Protein AF-A4GKM4-F1 (afdb_monomer_lite)

Structure (mmCIF, N/CA/C/O backbone):
data_AF-A4GKM4-F1
#
_entry.id   AF-A4GKM4-F1
#
loop_
_atom_site.group_PDB
_atom_site.id
_atom_site.type_symbol
_atom_site.label_atom_id
_atom_site.label_alt_id
_atom_site.label_comp_id
_atom_site.label_asym_id
_atom_site.label_entity_id
_atom_site.label_seq_id
_atom_site.pdbx_PDB_ins_code
_atom_site.Cartn_x
_atom_site.Cartn_y
_atom_site.Cartn_z
_atom_site.occupancy
_atom_site.B_iso_or_equiv
_atom_site.auth_seq_id
_atom_site.auth_comp_id
_atom_site.auth_asym_id
_atom_site.auth_atom_id
_atom_site.pdbx_PDB_model_num
ATOM 1 N N . ARG A 1 1 ? 5.066 -8.230 3.070 1.00 71.62 1 ARG A N 1
ATOM 2 C CA . ARG A 1 1 ? 4.816 -7.600 4.395 1.00 71.62 1 ARG A CA 1
ATOM 3 C C . ARG A 1 1 ? 4.628 -6.072 4.252 1.00 71.62 1 ARG A C 1
ATOM 5 O O . ARG A 1 1 ? 5.225 -5.314 4.994 1.00 71.62 1 ARG A O 1
ATOM 12 N N . TRP A 1 2 ? 3.802 -5.595 3.309 1.00 82.00 2 TRP A N 1
ATOM 13 C CA . TRP A 1 2 ? 3.754 -4.159 2.954 1.00 82.00 2 TRP A CA 1
ATOM 14 C C . TRP A 1 2 ? 2.746 -3.334 3.757 1.00 82.00 2 TRP A C 1
ATOM 16 O O . TRP A 1 2 ? 3.028 -2.185 4.077 1.00 82.00 2 TRP A O 1
ATOM 26 N N . LEU A 1 3 ? 1.615 -3.931 4.140 1.00 80.38 3 LEU A N 1
ATOM 27 C CA . LEU A 1 3 ? 0.591 -3.257 4.944 1.00 80.38 3 LEU A CA 1
ATOM 28 C C . LEU A 1 3 ? 1.132 -2.868 6.329 1.00 80.38 3 LEU A C 1
ATOM 30 O O . LEU A 1 3 ? 1.016 -1.727 6.753 1.00 80.38 3 LEU A O 1
ATOM 34 N N . LEU A 1 4 ? 1.830 -3.799 6.988 1.00 82.69 4 LEU A N 1
ATOM 35 C CA . LEU A 1 4 ? 2.405 -3.586 8.318 1.00 82.69 4 LEU A CA 1
ATOM 36 C C . LEU A 1 4 ? 3.493 -2.497 8.324 1.00 82.69 4 LEU A C 1
ATOM 38 O O . LEU A 1 4 ? 3.559 -1.698 9.254 1.00 82.69 4 LEU A O 1
ATOM 42 N N . GLU A 1 5 ? 4.346 -2.458 7.294 1.00 84.81 5 GLU A N 1
ATOM 43 C CA . GLU A 1 5 ? 5.361 -1.407 7.137 1.00 84.81 5 GLU A CA 1
ATOM 44 C C . GLU A 1 5 ? 4.723 -0.034 6.899 1.00 84.81 5 GLU A C 1
ATOM 46 O O . GLU A 1 5 ? 5.167 0.954 7.486 1.00 84.81 5 GLU A O 1
ATOM 51 N N . ALA A 1 6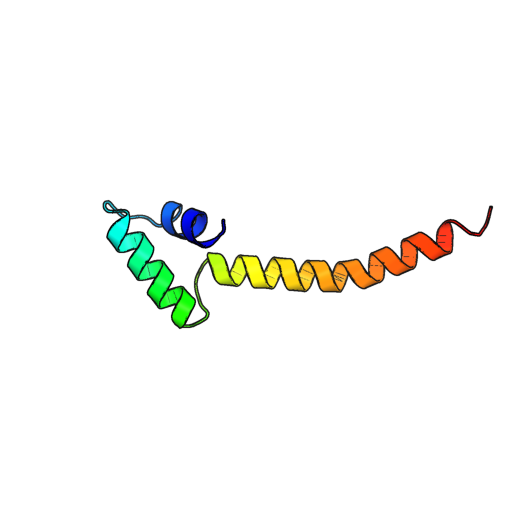 ? 3.676 0.030 6.070 1.00 83.69 6 ALA A N 1
ATOM 52 C CA . ALA A 1 6 ? 2.946 1.264 5.801 1.00 83.69 6 ALA A CA 1
ATOM 53 C C . ALA A 1 6 ? 2.262 1.796 7.071 1.00 83.69 6 ALA A C 1
ATOM 55 O O . ALA A 1 6 ? 2.435 2.964 7.418 1.00 83.69 6 ALA A O 1
ATOM 56 N N . SER A 1 7 ? 1.591 0.926 7.834 1.00 83.38 7 SER A N 1
ATOM 57 C CA . SER A 1 7 ? 0.954 1.301 9.101 1.00 83.38 7 SER A CA 1
ATOM 58 C C . SER A 1 7 ? 1.962 1.740 10.166 1.00 83.38 7 SER A C 1
ATOM 60 O O . SER A 1 7 ? 1.671 2.648 10.938 1.00 83.38 7 SER A O 1
ATOM 62 N N . ARG A 1 8 ? 3.168 1.153 10.207 1.00 84.44 8 ARG A N 1
ATOM 63 C CA . ARG A 1 8 ? 4.232 1.567 11.143 1.00 84.44 8 ARG A CA 1
ATOM 64 C C . ARG A 1 8 ? 4.825 2.935 10.817 1.00 84.44 8 ARG A C 1
ATOM 66 O O . ARG A 1 8 ? 5.181 3.659 11.739 1.00 84.44 8 ARG A O 1
ATOM 73 N N . LYS A 1 9 ? 4.921 3.290 9.533 1.00 84.19 9 LYS A N 1
ATOM 74 C CA . LYS A 1 9 ? 5.427 4.600 9.095 1.00 84.19 9 LYS A CA 1
ATOM 75 C C . LYS A 1 9 ? 4.446 5.749 9.345 1.00 84.19 9 LYS A C 1
ATOM 77 O O . LYS A 1 9 ? 4.865 6.900 9.276 1.00 84.19 9 LYS A O 1
ATOM 82 N N . ARG A 1 10 ? 3.166 5.475 9.638 1.00 78.38 10 ARG A N 1
ATOM 83 C CA . ARG A 1 10 ? 2.197 6.532 9.959 1.00 78.38 10 ARG A CA 1
ATOM 84 C C . ARG A 1 10 ? 2.442 7.150 11.345 1.00 78.38 10 ARG A C 1
ATOM 86 O O . ARG A 1 10 ? 2.633 6.410 12.322 1.00 78.38 10 ARG A O 1
ATOM 93 N N . PRO A 1 11 ? 2.348 8.488 11.463 1.00 78.50 11 PRO A N 1
ATOM 94 C CA . PRO A 1 11 ? 2.311 9.156 12.757 1.00 78.50 11 PRO A CA 1
ATOM 95 C C . PRO A 1 11 ? 1.005 8.816 13.494 1.00 78.50 11 PRO A C 1
ATOM 97 O O . PRO A 1 11 ? -0.057 8.702 12.887 1.00 78.50 11 PRO A O 1
ATOM 100 N N . GLY A 1 12 ? 1.095 8.601 14.806 1.00 77.44 12 GLY A N 1
ATOM 101 C CA . GLY A 1 12 ? -0.043 8.281 15.676 1.00 77.44 12 GLY A CA 1
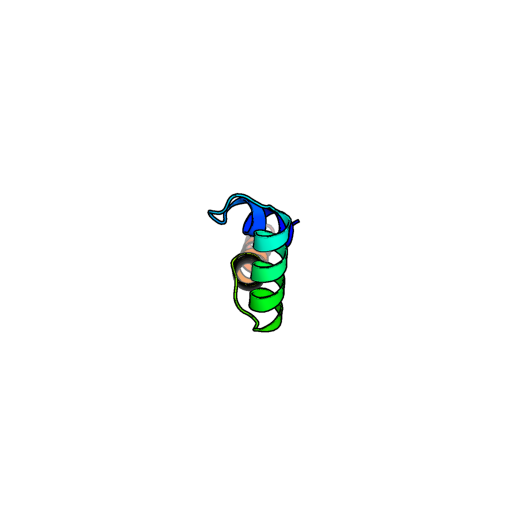ATOM 102 C C . GLY A 1 12 ? 0.378 7.452 16.891 1.00 77.44 12 GLY A C 1
ATOM 103 O O . GLY A 1 12 ? 1.397 6.761 16.842 1.00 77.44 12 GLY A O 1
ATOM 104 N N . GLN A 1 13 ? -0.398 7.499 17.974 1.00 76.31 13 GLN A N 1
ATOM 105 C CA . GLN A 1 13 ? -0.076 6.758 19.200 1.00 76.31 13 GLN A CA 1
ATOM 106 C C . GLN A 1 13 ? -0.463 5.278 19.117 1.00 76.31 13 GLN A C 1
ATOM 108 O O . GLN A 1 13 ? 0.350 4.418 19.439 1.00 76.31 13 GLN A O 1
ATOM 113 N N . ASN A 1 14 ? -1.668 4.959 18.629 1.00 89.31 14 ASN A N 1
ATOM 114 C CA . ASN A 1 14 ? -2.182 3.593 18.700 1.00 89.31 14 ASN A CA 1
ATOM 115 C C . ASN A 1 14 ? -2.065 2.838 17.365 1.00 89.31 14 ASN A C 1
ATOM 117 O O . ASN A 1 14 ? -2.545 3.306 16.330 1.00 89.31 14 ASN A O 1
ATOM 121 N N . MET A 1 15 ? -1.458 1.647 17.380 1.00 86.50 15 MET A N 1
ATOM 122 C CA . MET A 1 15 ? -1.244 0.833 16.172 1.00 86.50 15 MET A CA 1
ATOM 123 C C . MET A 1 15 ? -2.566 0.392 15.528 1.00 86.50 15 MET A C 1
ATOM 125 O O . MET A 1 15 ? -2.656 0.341 14.303 1.00 86.50 15 MET A O 1
ATOM 129 N N . ALA A 1 16 ? -3.602 0.141 16.335 1.00 87.56 16 ALA A N 1
ATOM 130 C CA . ALA A 1 16 ? -4.930 -0.230 15.847 1.00 87.56 16 ALA A CA 1
ATOM 131 C C . ALA A 1 16 ? -5.529 0.841 14.917 1.00 87.56 16 ALA A C 1
ATOM 133 O O . ALA A 1 16 ? -6.039 0.510 13.850 1.00 87.56 16 ALA A O 1
ATOM 134 N N . ILE A 1 17 ? -5.379 2.123 15.275 1.00 87.44 17 ILE A N 1
ATOM 135 C CA . ILE A 1 17 ? -5.882 3.261 14.487 1.00 87.44 17 ILE A CA 1
ATOM 136 C C . ILE A 1 17 ? -5.091 3.412 13.181 1.00 87.44 17 ILE A C 1
ATOM 138 O O . ILE A 1 17 ? -5.657 3.672 12.122 1.00 87.44 17 ILE A O 1
ATOM 142 N N . LYS A 1 18 ? -3.769 3.210 13.223 1.00 87.69 18 LYS A N 1
ATOM 143 C CA . LYS A 1 18 ? -2.934 3.262 12.012 1.00 87.69 18 LYS A CA 1
ATOM 144 C C . LYS A 1 18 ? -3.281 2.144 11.034 1.00 87.69 18 LYS A C 1
ATOM 146 O O . LYS A 1 18 ? -3.242 2.357 9.824 1.00 87.69 18 LYS A O 1
ATOM 151 N N . LEU A 1 19 ? -3.581 0.954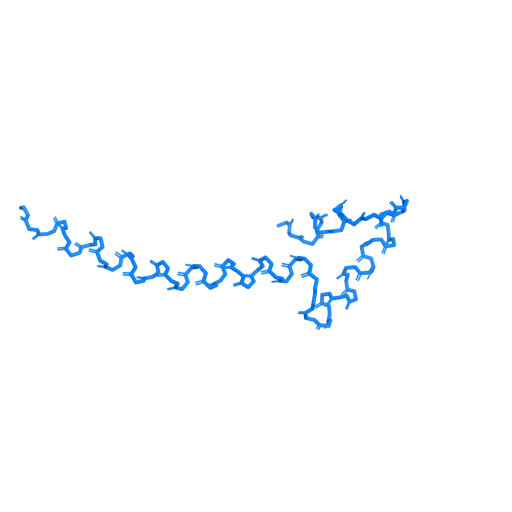 11.559 1.00 86.44 19 LEU A N 1
ATOM 152 C CA . LEU A 1 19 ? -3.923 -0.215 10.758 1.00 86.44 19 LEU A CA 1
ATOM 153 C C . LEU A 1 19 ? -5.302 -0.057 10.118 1.00 86.44 19 LEU A C 1
ATOM 155 O O . LEU A 1 19 ? -5.433 -0.294 8.923 1.00 86.44 19 LEU A O 1
ATOM 159 N N . SER A 1 20 ? -6.308 0.383 10.880 1.00 87.06 20 SER A N 1
ATOM 160 C CA . SER A 1 20 ? -7.648 0.632 10.343 1.00 87.06 20 SER A CA 1
ATOM 161 C C . SER A 1 20 ? -7.630 1.727 9.278 1.00 87.06 20 SER A C 1
ATOM 163 O O . SER A 1 20 ? -8.227 1.555 8.219 1.00 87.06 20 SER A O 1
ATOM 165 N N . ALA A 1 21 ? -6.870 2.802 9.494 1.00 86.75 21 ALA A N 1
ATOM 166 C CA . ALA A 1 21 ? -6.723 3.862 8.505 1.00 86.75 21 ALA A CA 1
ATOM 167 C C . ALA A 1 21 ? -6.025 3.375 7.217 1.00 86.75 21 ALA A C 1
ATOM 169 O O . ALA A 1 21 ? -6.485 3.685 6.121 1.00 86.75 21 ALA A O 1
ATOM 170 N N . GLU A 1 22 ? -4.963 2.565 7.318 1.00 86.00 22 GLU A N 1
ATOM 171 C CA . GLU A 1 22 ? -4.344 1.942 6.134 1.00 86.00 22 GLU A CA 1
ATOM 172 C C . GLU A 1 22 ? -5.253 0.912 5.456 1.00 86.00 22 GLU A C 1
ATOM 174 O O . GLU A 1 22 ? -5.215 0.793 4.238 1.00 86.00 22 GLU A O 1
ATOM 179 N N . LEU A 1 23 ? -6.087 0.182 6.200 1.00 86.56 23 LEU A N 1
ATOM 180 C CA . LEU A 1 23 ? -7.061 -0.743 5.615 1.00 86.56 23 LEU A CA 1
ATOM 181 C C . LEU A 1 23 ? -8.129 0.001 4.808 1.00 86.56 23 LEU A C 1
ATOM 183 O O . LEU A 1 23 ? -8.450 -0.417 3.698 1.00 86.56 23 LEU A O 1
ATOM 187 N N . VAL A 1 24 ? -8.642 1.117 5.332 1.00 88.25 24 VAL A N 1
ATOM 188 C CA . VAL A 1 24 ? -9.603 1.972 4.619 1.00 88.25 24 VAL A CA 1
ATOM 189 C C . VAL A 1 24 ? -8.972 2.571 3.364 1.00 88.25 24 VAL A C 1
ATOM 191 O O . VAL A 1 24 ? -9.600 2.579 2.305 1.00 88.25 24 VAL A O 1
ATOM 194 N N . ASP A 1 25 ? -7.728 3.040 3.452 1.00 86.19 25 ASP A N 1
ATOM 195 C CA . ASP A 1 25 ? -7.035 3.591 2.290 1.00 86.19 25 ASP A CA 1
ATOM 196 C C . ASP A 1 25 ? -6.722 2.506 1.256 1.00 86.19 25 ASP A C 1
ATOM 198 O O . ASP A 1 25 ? -6.987 2.712 0.070 1.00 86.19 25 ASP A O 1
ATOM 202 N N . ALA A 1 26 ? -6.284 1.321 1.691 1.00 85.75 26 ALA A N 1
ATOM 203 C CA . ALA A 1 26 ? -6.053 0.174 0.819 1.00 85.75 26 ALA A CA 1
ATOM 204 C C . ALA A 1 26 ? -7.336 -0.279 0.108 1.00 85.75 26 ALA A C 1
ATOM 206 O O . ALA A 1 26 ? -7.291 -0.587 -1.083 1.00 85.75 26 ALA A O 1
ATOM 207 N N . ALA A 1 27 ? -8.482 -0.265 0.798 1.00 85.19 27 ALA A N 1
ATOM 208 C CA . ALA A 1 27 ? -9.786 -0.566 0.204 1.00 85.19 27 ALA A CA 1
ATOM 209 C C . ALA A 1 27 ? -10.186 0.455 -0.875 1.00 85.19 27 ALA A C 1
ATOM 211 O O . ALA A 1 27 ? -10.812 0.097 -1.867 1.00 85.19 27 ALA A O 1
ATOM 212 N N . LYS A 1 28 ? -9.767 1.718 -0.729 1.00 86.50 28 LYS A N 1
ATOM 213 C CA . LYS A 1 28 ? -9.939 2.775 -1.740 1.00 86.50 28 LYS A CA 1
ATOM 214 C C . LYS A 1 28 ? -8.879 2.736 -2.850 1.00 86.50 28 LYS A C 1
ATOM 216 O O . LYS A 1 28 ? -8.810 3.667 -3.651 1.00 86.50 28 LYS A O 1
ATOM 221 N N . GLY A 1 29 ? -8.026 1.709 -2.881 1.00 81.12 29 GLY A N 1
ATOM 222 C CA . GLY A 1 29 ? -6.914 1.600 -3.830 1.00 81.12 29 GLY A CA 1
ATOM 223 C C . GLY A 1 29 ? -5.805 2.632 -3.598 1.00 81.12 29 GLY A C 1
ATOM 224 O O . GLY A 1 29 ? -5.002 2.890 -4.488 1.00 81.12 29 GLY A O 1
ATOM 225 N N . LYS A 1 30 ? -5.759 3.250 -2.416 1.00 74.94 30 LYS A N 1
ATOM 226 C CA . LYS A 1 30 ? -4.768 4.255 -2.019 1.00 74.94 30 LYS A CA 1
ATOM 227 C C . LYS A 1 30 ? -3.918 3.714 -0.864 1.00 74.94 30 LYS A C 1
ATOM 229 O O . LYS A 1 30 ? -4.145 2.626 -0.347 1.00 74.94 30 LYS A O 1
ATOM 234 N N . GLY A 1 31 ? -2.885 4.450 -0.475 1.00 81.19 31 GLY A N 1
ATOM 235 C CA . GLY A 1 31 ? -2.036 4.083 0.663 1.00 81.19 31 GLY A CA 1
ATOM 236 C C . GLY A 1 31 ? -0.670 3.519 0.281 1.00 81.19 31 GLY A C 1
ATOM 237 O O . GLY A 1 31 ? -0.393 3.131 -0.860 1.00 81.19 31 GLY A O 1
ATOM 238 N N . GLY A 1 32 ? 0.228 3.517 1.268 1.00 78.12 32 GLY A N 1
ATOM 239 C CA . GLY A 1 32 ? 1.649 3.238 1.050 1.00 78.12 32 GLY A CA 1
ATOM 240 C C . GLY A 1 32 ? 1.922 1.803 0.600 1.00 78.12 32 GLY A C 1
ATOM 241 O O . GLY A 1 32 ? 2.856 1.557 -0.163 1.00 78.12 32 GLY A O 1
ATOM 242 N N . ALA A 1 33 ? 1.085 0.857 1.032 1.00 79.88 33 ALA A N 1
ATOM 243 C CA . ALA A 1 33 ? 1.230 -0.552 0.687 1.00 79.88 33 ALA A CA 1
ATOM 244 C C . ALA A 1 33 ? 0.837 -0.854 -0.769 1.00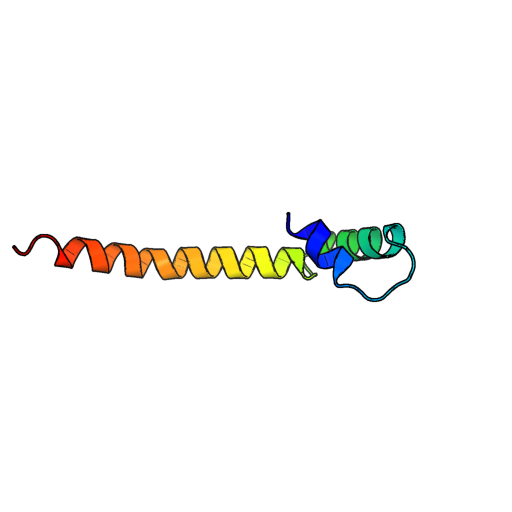 79.88 33 ALA A C 1
ATOM 246 O O . ALA A 1 33 ? 1.532 -1.620 -1.440 1.00 79.88 33 ALA A O 1
ATOM 247 N N . ILE A 1 34 ? -0.244 -0.240 -1.264 1.00 83.56 34 ILE A N 1
ATOM 248 C CA . ILE A 1 34 ? -0.718 -0.418 -2.645 1.00 83.56 34 ILE A CA 1
ATOM 249 C C . ILE A 1 34 ? 0.249 0.240 -3.629 1.00 83.56 34 ILE A C 1
ATOM 251 O O . ILE A 1 34 ? 0.668 -0.401 -4.589 1.00 83.56 34 ILE A O 1
ATOM 255 N N . ARG A 1 35 ? 0.719 1.458 -3.331 1.00 82.81 35 ARG A N 1
ATOM 256 C CA . ARG A 1 35 ? 1.695 2.150 -4.186 1.00 82.81 35 ARG A CA 1
ATOM 257 C C . ARG A 1 35 ? 2.984 1.346 -4.365 1.00 82.81 35 ARG A C 1
ATOM 259 O O . ARG A 1 35 ? 3.483 1.207 -5.476 1.00 82.81 35 ARG A O 1
ATOM 266 N N . LYS A 1 36 ? 3.480 0.734 -3.283 1.00 83.44 36 LYS A N 1
ATOM 267 C CA . LYS A 1 36 ? 4.679 -0.119 -3.322 1.00 83.44 36 LYS A CA 1
ATOM 268 C C . LYS A 1 36 ? 4.455 -1.395 -4.144 1.00 83.44 36 LYS A C 1
ATOM 270 O O . LYS A 1 36 ? 5.371 -1.843 -4.835 1.00 83.44 36 LYS A O 1
ATOM 275 N N . LYS A 1 37 ? 3.240 -1.958 -4.121 1.00 84.44 37 LYS A N 1
ATOM 276 C CA . LYS A 1 37 ? 2.848 -3.084 -4.986 1.00 84.44 37 LYS A CA 1
ATOM 277 C C . LYS A 1 37 ? 2.875 -2.689 -6.461 1.00 84.44 37 LYS A C 1
ATOM 279 O O . LYS A 1 37 ? 3.450 -3.418 -7.267 1.00 84.44 37 LYS A O 1
ATOM 284 N N . GLU A 1 38 ? 2.289 -1.547 -6.806 1.00 84.88 38 GLU A N 1
ATOM 285 C CA . GLU A 1 38 ? 2.231 -1.058 -8.187 1.00 84.88 38 GLU A CA 1
ATOM 286 C C . GLU A 1 38 ? 3.607 -0.694 -8.745 1.00 84.88 38 GLU A C 1
ATOM 288 O O . GLU A 1 38 ? 3.943 -1.113 -9.852 1.00 84.88 38 GLU A O 1
ATOM 293 N N . GLU A 1 39 ? 4.435 0.014 -7.972 1.00 85.06 39 GLU A N 1
ATOM 294 C CA . GLU A 1 39 ? 5.818 0.331 -8.354 1.00 85.06 39 GLU A CA 1
ATOM 295 C C . GLU A 1 39 ? 6.629 -0.943 -8.617 1.00 85.06 39 GLU A C 1
ATOM 297 O O . GLU A 1 39 ? 7.325 -1.040 -9.630 1.00 85.06 39 GLU A O 1
ATOM 302 N N . THR A 1 40 ? 6.489 -1.954 -7.753 1.00 85.19 40 THR A N 1
ATOM 303 C CA . THR A 1 40 ? 7.163 -3.251 -7.926 1.00 85.19 40 THR A CA 1
ATOM 304 C C . THR A 1 40 ? 6.694 -3.957 -9.197 1.00 85.19 40 THR A C 1
ATOM 306 O O . THR A 1 40 ? 7.511 -4.488 -9.949 1.00 85.19 40 THR A O 1
ATOM 309 N N . HIS A 1 41 ? 5.390 -3.933 -9.480 1.00 84.56 41 HIS A N 1
ATOM 310 C CA . HIS A 1 41 ? 4.831 -4.548 -10.680 1.00 84.56 41 HIS A CA 1
ATOM 311 C C . HIS A 1 41 ? 5.286 -3.833 -11.960 1.00 84.56 41 HIS A C 1
ATOM 313 O O . HIS A 1 41 ? 5.693 -4.484 -12.921 1.00 84.56 41 HIS A O 1
ATOM 319 N N . ARG A 1 42 ? 5.301 -2.494 -11.962 1.00 84.62 42 ARG A N 1
ATOM 320 C CA . ARG A 1 42 ? 5.789 -1.689 -13.091 1.00 84.62 42 ARG A CA 1
ATOM 321 C C . ARG A 1 42 ? 7.282 -1.914 -13.343 1.00 84.62 42 ARG A C 1
ATOM 323 O O . ARG A 1 42 ? 7.675 -2.123 -14.488 1.00 84.62 42 ARG A O 1
ATOM 330 N N . MET A 1 43 ? 8.109 -1.934 -12.295 1.00 81.19 43 M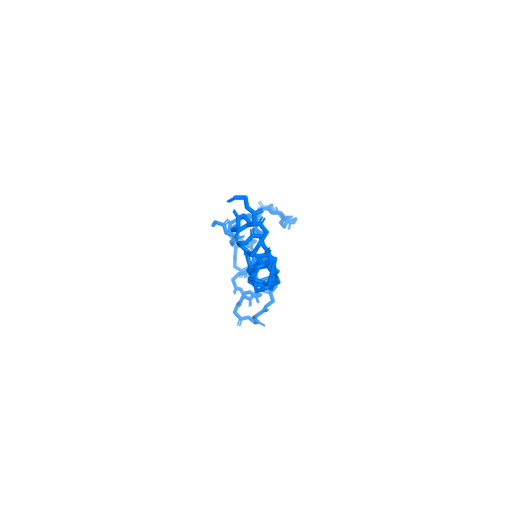ET A N 1
ATOM 331 C CA . MET A 1 43 ? 9.535 -2.264 -12.426 1.00 81.19 43 MET A CA 1
ATOM 332 C C . MET A 1 43 ? 9.755 -3.683 -12.951 1.00 81.19 43 MET A C 1
ATOM 334 O O . MET A 1 43 ? 10.621 -3.890 -13.797 1.00 81.19 43 MET A O 1
ATOM 338 N N . ALA A 1 44 ? 8.970 -4.663 -12.495 1.00 81.81 44 ALA A N 1
ATOM 339 C CA . ALA A 1 44 ? 9.058 -6.031 -12.999 1.00 81.81 44 ALA A CA 1
ATOM 340 C C . ALA A 1 44 ? 8.731 -6.110 -14.502 1.00 81.81 44 ALA A C 1
ATOM 342 O O . ALA A 1 44 ? 9.433 -6.790 -15.250 1.00 81.81 44 ALA A O 1
ATOM 343 N N . GLN A 1 45 ? 7.721 -5.367 -14.965 1.00 77.31 45 GLN A N 1
ATOM 344 C CA . GLN A 1 45 ? 7.397 -5.272 -16.391 1.00 77.31 45 GLN A CA 1
ATOM 345 C C . GLN A 1 45 ? 8.508 -4.591 -17.198 1.00 77.31 45 GLN A C 1
ATOM 347 O O . GLN A 1 45 ? 8.869 -5.085 -18.264 1.00 77.31 45 GLN A O 1
ATOM 352 N N . ALA A 1 46 ? 9.102 -3.513 -16.679 1.00 77.75 46 ALA A N 1
ATOM 353 C CA . ALA A 1 46 ? 10.227 -2.839 -17.329 1.00 77.75 46 ALA A CA 1
ATOM 354 C C . ALA A 1 46 ? 11.460 -3.757 -17.436 1.00 77.75 46 ALA A C 1
ATOM 356 O O . ALA A 1 46 ? 12.101 -3.844 -18.484 1.00 77.75 46 ALA A O 1
ATOM 357 N N . ASN A 1 47 ? 11.746 -4.529 -16.385 1.00 73.69 47 ASN A N 1
ATOM 358 C CA . ASN A 1 47 ? 12.861 -5.475 -16.351 1.00 73.69 47 ASN A CA 1
ATOM 359 C C . ASN A 1 47 ? 12.675 -6.694 -17.265 1.00 73.69 47 ASN A C 1
ATOM 361 O O . ASN A 1 47 ? 13.667 -7.329 -17.628 1.00 73.69 47 ASN A O 1
ATOM 365 N N . ARG A 1 48 ? 11.448 -6.993 -17.713 1.00 63.88 48 ARG A N 1
ATOM 366 C CA . ARG A 1 48 ? 11.199 -8.027 -18.732 1.00 63.88 48 ARG A CA 1
ATOM 367 C C . ARG A 1 48 ? 11.951 -7.730 -20.034 1.00 63.88 48 ARG A C 1
ATOM 369 O O . ARG A 1 48 ? 12.501 -8.643 -20.645 1.00 63.88 48 ARG A O 1
ATOM 376 N N . VAL A 1 49 ? 12.019 -6.458 -20.428 1.00 61.69 49 VAL A N 1
ATOM 377 C CA . VAL A 1 49 ? 12.705 -6.014 -21.653 1.00 61.69 49 VAL A CA 1
ATOM 378 C C . VAL A 1 49 ? 14.227 -6.132 -21.501 1.00 61.69 49 VAL A C 1
ATOM 380 O O . VAL A 1 49 ? 14.912 -6.619 -22.401 1.00 61.69 49 VAL A O 1
ATOM 383 N N . PHE A 1 50 ? 14.761 -5.786 -20.328 1.00 60.03 50 PHE A N 1
ATOM 384 C CA . PHE A 1 50 ? 16.195 -5.894 -20.038 1.00 60.03 50 PHE A CA 1
ATOM 385 C C . PHE A 1 50 ? 16.681 -7.345 -19.885 1.00 60.03 50 PHE A C 1
ATOM 387 O O . PHE A 1 50 ? 17.794 -7.669 -20.305 1.00 60.03 50 PHE A O 1
ATOM 394 N N . ALA A 1 51 ? 15.848 -8.248 -19.357 1.00 59.97 51 ALA A N 1
ATOM 395 C CA . ALA A 1 51 ? 16.156 -9.679 -19.302 1.00 59.97 51 ALA A CA 1
ATOM 396 C C . ALA A 1 51 ? 16.312 -10.286 -20.708 1.00 59.97 51 ALA A C 1
ATOM 398 O O . ALA A 1 51 ? 17.210 -11.098 -20.945 1.00 59.97 51 ALA A O 1
ATOM 399 N N . HIS A 1 52 ? 15.490 -9.830 -21.657 1.00 61.56 52 HIS A N 1
ATOM 400 C CA . HIS A 1 52 ? 15.550 -10.265 -23.049 1.00 61.56 52 HIS A CA 1
ATOM 401 C C . HIS A 1 52 ? 16.825 -9.777 -23.764 1.00 61.56 52 HIS A C 1
ATOM 403 O O . HIS A 1 52 ? 17.415 -10.504 -24.565 1.00 61.56 52 HIS A O 1
ATOM 409 N N . LEU A 1 53 ? 17.313 -8.572 -23.438 1.00 59.56 53 LEU A N 1
ATOM 410 C CA . LEU A 1 53 ? 18.553 -8.029 -24.005 1.00 59.56 53 LEU A CA 1
ATOM 411 C C . LEU A 1 53 ? 19.805 -8.792 -23.528 1.00 59.56 53 LEU A C 1
ATOM 413 O O . LEU A 1 53 ? 20.751 -8.981 -24.295 1.00 59.56 53 LEU A O 1
ATOM 417 N N . ARG A 1 54 ? 19.805 -9.272 -22.274 1.00 56.75 54 ARG A N 1
ATOM 418 C CA . ARG A 1 54 ? 20.958 -9.958 -21.663 1.00 56.75 54 ARG A CA 1
ATOM 419 C C . 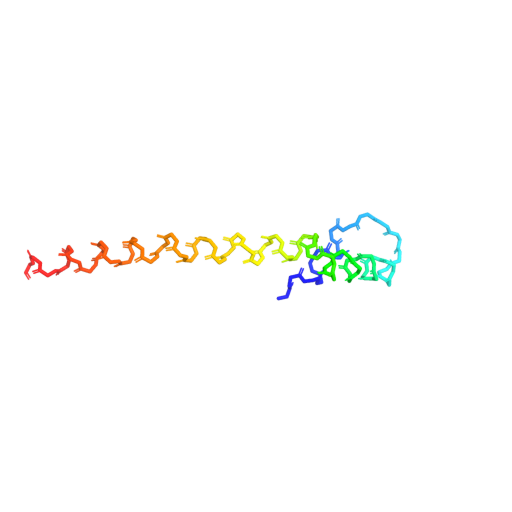ARG A 1 54 ? 21.195 -11.364 -22.222 1.00 56.75 54 ARG A C 1
ATOM 421 O O . ARG A 1 54 ? 22.342 -11.803 -22.274 1.00 56.75 54 ARG A O 1
ATOM 428 N N . PHE A 1 55 ? 20.148 -12.061 -22.669 1.00 56.16 55 PHE A N 1
ATOM 429 C CA . PHE A 1 55 ? 20.284 -13.411 -23.236 1.00 56.16 55 PHE A CA 1
ATOM 430 C C . PHE A 1 55 ? 20.887 -13.387 -24.651 1.00 56.16 55 PHE A C 1
ATOM 432 O O . PHE A 1 55 ? 21.736 -14.213 -24.979 1.00 56.16 55 PHE A O 1
ATOM 439 N N . ARG A 1 56 ? 20.548 -12.376 -25.468 1.00 53.97 56 ARG A N 1
ATOM 440 C CA . ARG A 1 56 ? 21.061 -12.257 -26.846 1.00 53.97 56 ARG A CA 1
ATOM 441 C C . ARG A 1 56 ? 22.563 -11.952 -26.922 1.00 53.97 56 ARG A C 1
ATOM 443 O O . ARG A 1 56 ? 23.201 -12.303 -27.907 1.00 53.97 56 ARG A O 1
ATOM 450 N N . SER A 1 57 ? 23.144 -11.331 -25.894 1.00 56.09 57 SER A N 1
ATOM 451 C CA . SER A 1 57 ? 24.582 -11.019 -25.864 1.00 56.09 57 SER A CA 1
ATOM 452 C C . SER A 1 57 ? 25.467 -12.191 -25.419 1.00 56.09 57 SER A C 1
ATOM 454 O O . SER A 1 57 ? 26.681 -12.119 -25.597 1.00 56.09 57 SER A O 1
ATOM 456 N N . ARG A 1 58 ? 24.901 -13.253 -24.828 1.00 55.91 58 ARG A N 1
ATOM 457 C CA . ARG A 1 58 ? 25.677 -14.392 -24.302 1.00 55.91 58 ARG A CA 1
ATOM 458 C C . ARG A 1 58 ? 25.910 -15.514 -25.319 1.00 55.91 58 ARG A C 1
ATOM 460 O O . ARG A 1 58 ? 26.756 -16.354 -25.064 1.00 55.91 58 ARG A O 1
ATOM 467 N N . ASN A 1 59 ? 25.215 -15.488 -26.459 1.00 54.69 59 ASN A N 1
ATOM 468 C CA . ASN A 1 59 ? 25.282 -16.507 -27.520 1.00 54.69 59 ASN A CA 1
ATOM 469 C C . ASN A 1 59 ? 26.165 -16.099 -28.723 1.00 54.69 59 ASN A C 1
ATOM 471 O O . ASN A 1 59 ? 26.002 -16.621 -29.820 1.00 54.69 59 ASN A O 1
ATOM 475 N N . LYS A 1 60 ? 27.065 -15.122 -28.538 1.00 55.94 60 LYS A N 1
ATOM 476 C CA . LYS A 1 60 ? 28.053 -14.672 -29.543 1.00 55.94 60 LYS A CA 1
ATOM 477 C C . LYS A 1 60 ? 29.509 -14.960 -29.127 1.00 55.94 60 LYS A C 1
ATOM 479 O O . LYS A 1 60 ? 30.415 -14.245 -29.549 1.00 55.94 60 LYS A O 1
ATOM 484 N N . LYS A 1 61 ? 29.735 -15.962 -28.279 1.00 47.84 61 LYS A N 1
ATOM 485 C CA . LYS A 1 61 ? 31.061 -16.543 -28.043 1.00 47.84 61 LYS A CA 1
ATOM 486 C C . LYS A 1 61 ? 31.007 -18.026 -28.337 1.00 47.84 61 LYS A C 1
ATOM 488 O O . LYS A 1 61 ? 29.978 -18.624 -27.955 1.00 47.84 61 LYS A O 1
#

Organism: NCBI:txid357899

Sequence (61 aa):
RWLLEASRKRPGQNMAIKLSAELVDAAKGKGGAIRKKEETHRMAQANRVFAHLRFRSRNKK

pLDDT: mean 77.06, std 11.45, range [47.84, 89.31]

InterPro domains:
  IPR000235 Small ribosomal subunit protein uS7 [PTHR11205] (1-48)
  IPR023798 Small ribosomal subunit protein uS7 domain [PF00177] (1-48)
  IPR036823 Small ribosomal subunit protein uS7 domain superfamily [G3DSA:1.10.455.10] (1-55)
  IPR036823 Small ribosomal subunit protein uS7 domain superfamily [SSF47973] (1-55)

Secondary structure (DSSP, 8-state):
-HHHHHHHHS--S-HHHHHHHHHHHHHTT-SHHHHHHHHHHHHHHHHHHHHHHHHHTTS--

Foldseek 3Di:
DQLQVQLVPDDDDDSVVSSVVSVVQVVVCHGRSNVVVVVVVVVVVVVVVVVVVVVVVVPPD

Radius of gyration: 18.36 Å; chains: 1; bounding box: 41×26×49 Å